Protein AF-A0A7X7G0A4-F1 (afdb_monomer_lite)

Secondary structure (DSSP, 8-state):
-HHHHHHHHHHHHHHHHHHHHHHHHHHHHHHHHHHHHTTS---HHHHHHHHHTT-HHHHHHHHHHHHT-S-HHHHHHHHHHHHHHHH-

Sequence (88 aa):
MIWFYILISVIGLGILGIQVYWVVMMRKAQKIYLKEMKAHAPTMFDVRQMLLDGDKDMAVKLYC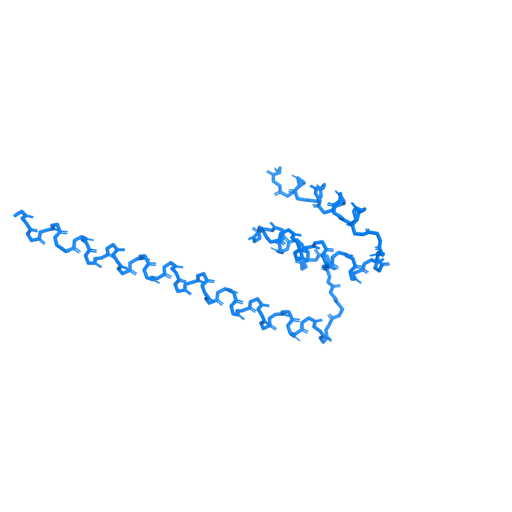EIFNIEDIERARRDVDELEKSLKD

pLDDT: mean 80.31, std 10.45, range [53.97, 92.0]

Radius of gyration: 19.09 Å; chains: 1; bounding box: 40×32×53 Å

Structure (mmCIF, N/CA/C/O backbone):
data_AF-A0A7X7G0A4-F1
#
_entry.id   AF-A0A7X7G0A4-F1
#
loop_
_atom_site.group_PDB
_atom_site.id
_atom_site.type_symbol
_atom_site.label_atom_id
_atom_site.label_alt_id
_atom_site.label_comp_id
_atom_site.label_asym_id
_atom_site.label_entity_id
_atom_site.label_seq_id
_atom_site.pdbx_PDB_ins_code
_atom_site.Cartn_x
_atom_site.Cartn_y
_atom_site.Cartn_z
_atom_site.occupancy
_atom_site.B_iso_or_equiv
_atom_site.auth_seq_id
_atom_site.auth_comp_id
_atom_site.auth_asym_id
_atom_site.auth_atom_id
_atom_site.pdbx_PDB_model_num
ATOM 1 N N . MET A 1 1 ? 24.022 8.861 -39.102 1.00 75.94 1 MET A N 1
ATOM 2 C CA . MET A 1 1 ? 23.093 9.548 -38.174 1.00 75.94 1 MET A CA 1
ATOM 3 C C . MET A 1 1 ? 21.795 8.769 -37.959 1.00 75.94 1 MET A C 1
ATOM 5 O O . MET A 1 1 ? 21.536 8.433 -36.816 1.00 75.94 1 MET A O 1
ATOM 9 N N . ILE A 1 2 ? 21.037 8.383 -38.999 1.00 88.44 2 ILE A N 1
ATOM 10 C CA . ILE A 1 2 ? 19.786 7.590 -38.861 1.00 88.44 2 ILE A CA 1
ATOM 11 C C . ILE A 1 2 ? 19.933 6.308 -38.016 1.00 88.44 2 ILE A C 1
ATOM 13 O O . ILE A 1 2 ? 19.087 6.028 -37.173 1.00 88.44 2 ILE A O 1
ATOM 17 N N . TRP A 1 3 ? 21.037 5.574 -38.171 1.00 85.56 3 TRP A N 1
ATOM 18 C CA . TRP A 1 3 ? 21.282 4.332 -37.428 1.00 85.56 3 TRP A CA 1
ATOM 19 C C . TRP A 1 3 ? 21.368 4.515 -35.905 1.00 85.56 3 TRP A C 1
ATOM 21 O O . TRP A 1 3 ? 20.951 3.629 -35.167 1.00 85.56 3 TRP A O 1
ATOM 31 N N . PHE A 1 4 ? 21.829 5.675 -35.423 1.00 88.81 4 PHE A N 1
ATOM 32 C CA . PHE A 1 4 ? 21.878 5.967 -33.986 1.00 88.81 4 PHE A CA 1
ATOM 33 C C . PHE A 1 4 ? 20.476 6.146 -33.387 1.00 88.81 4 PHE A C 1
ATOM 35 O O . PHE A 1 4 ? 20.219 5.666 -32.286 1.00 88.81 4 PHE A O 1
ATOM 42 N N . TYR A 1 5 ? 19.548 6.767 -34.122 1.00 88.50 5 TYR A N 1
ATOM 43 C CA . TYR A 1 5 ? 18.164 6.943 -33.668 1.00 88.50 5 TYR A CA 1
ATOM 44 C C . TYR A 1 5 ? 17.412 5.614 -33.564 1.00 88.50 5 TYR A C 1
ATOM 46 O O . TYR A 1 5 ? 16.668 5.401 -32.608 1.00 88.50 5 TYR A O 1
ATOM 54 N N . ILE A 1 6 ? 17.652 4.696 -34.505 1.00 88.38 6 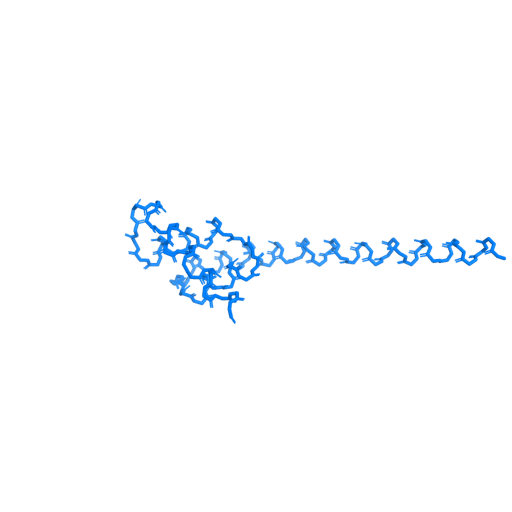ILE A N 1
ATOM 55 C CA . ILE A 1 6 ? 17.072 3.346 -34.471 1.00 88.38 6 ILE A CA 1
ATOM 56 C C . ILE A 1 6 ? 17.566 2.595 -33.226 1.00 88.38 6 ILE A C 1
ATOM 58 O O . ILE A 1 6 ? 16.772 1.993 -32.509 1.00 88.38 6 ILE A O 1
ATOM 62 N N . LEU A 1 7 ? 18.863 2.688 -32.924 1.00 88.44 7 LEU A N 1
ATOM 63 C CA . LEU A 1 7 ? 19.477 2.000 -31.787 1.00 88.44 7 LEU A CA 1
ATOM 64 C C . LEU A 1 7 ? 18.930 2.515 -30.442 1.00 88.44 7 LEU A C 1
ATOM 66 O O . LEU A 1 7 ? 18.562 1.720 -29.578 1.00 88.44 7 LEU A O 1
ATOM 70 N N . ILE A 1 8 ? 18.776 3.835 -30.295 1.00 88.00 8 ILE A N 1
ATOM 71 C CA . ILE A 1 8 ? 18.175 4.452 -29.100 1.00 88.00 8 ILE A CA 1
ATOM 72 C C . ILE A 1 8 ? 16.700 4.055 -28.946 1.00 88.00 8 ILE A C 1
ATOM 74 O O . ILE A 1 8 ? 16.258 3.765 -27.836 1.00 88.00 8 ILE A O 1
ATOM 78 N N . SER A 1 9 ? 15.940 3.996 -30.043 1.00 87.31 9 SER A N 1
ATOM 79 C CA . SER A 1 9 ? 14.524 3.608 -30.011 1.00 87.31 9 SER A CA 1
ATOM 80 C C . SER A 1 9 ? 14.326 2.164 -29.531 1.00 87.31 9 SER A C 1
ATOM 82 O O . SER A 1 9 ? 13.465 1.911 -28.688 1.00 87.31 9 SER A O 1
ATOM 84 N N . VAL A 1 10 ? 15.169 1.232 -29.988 1.00 88.81 10 VAL A N 1
ATOM 85 C CA . VAL A 1 10 ? 15.130 -0.175 -29.550 1.00 88.81 10 VAL A CA 1
ATOM 86 C C . VAL A 1 10 ? 15.482 -0.308 -28.065 1.00 88.81 10 VAL A C 1
ATOM 88 O O . VAL A 1 10 ? 14.797 -1.023 -27.332 1.00 88.81 10 VAL A O 1
ATOM 91 N N . ILE A 1 11 ? 16.499 0.422 -27.591 1.00 88.81 11 ILE A N 1
ATOM 92 C CA . ILE A 1 11 ? 16.875 0.433 -26.168 1.00 88.81 11 ILE A CA 1
ATOM 93 C C . ILE A 1 11 ? 15.750 1.033 -25.310 1.00 88.81 11 ILE A C 1
ATOM 95 O O . ILE A 1 11 ? 15.401 0.468 -24.274 1.00 88.81 11 ILE A O 1
ATOM 99 N N . GLY A 1 12 ? 15.140 2.137 -25.751 1.00 86.38 12 GLY A N 1
ATOM 100 C CA . GLY A 1 12 ? 14.036 2.787 -25.039 1.00 86.38 12 GLY A CA 1
ATOM 101 C C . GLY A 1 12 ? 12.815 1.878 -24.872 1.00 86.38 12 GLY A C 1
ATOM 102 O O . GLY A 1 12 ? 12.246 1.805 -23.783 1.00 86.38 12 GLY A O 1
ATOM 103 N N . LEU A 1 13 ? 12.455 1.120 -25.912 1.00 87.00 13 LEU A N 1
ATOM 104 C CA . LEU A 1 13 ? 11.380 0.124 -25.839 1.00 87.00 13 LEU A CA 1
ATOM 105 C C . LEU A 1 13 ? 11.712 -1.017 -24.865 1.00 87.00 13 LEU A C 1
ATOM 107 O O . LEU A 1 13 ? 10.836 -1.457 -24.120 1.00 87.00 13 LEU A O 1
ATOM 111 N N . GLY A 1 14 ? 12.973 -1.455 -24.818 1.00 85.12 14 GLY A N 1
ATOM 112 C CA . GLY A 1 14 ? 13.437 -2.448 -23.844 1.00 85.12 14 GLY A CA 1
ATOM 113 C C . GLY A 1 14 ? 13.302 -1.965 -22.396 1.00 85.12 14 GLY A C 1
ATOM 114 O O . GLY A 1 14 ? 12.788 -2.692 -21.546 1.00 85.12 14 GLY A O 1
ATOM 115 N N . ILE A 1 15 ? 13.692 -0.716 -22.123 1.00 87.31 15 ILE A N 1
ATOM 116 C CA . ILE A 1 15 ? 13.580 -0.102 -20.790 1.00 87.31 15 ILE A CA 1
ATOM 117 C C . ILE A 1 15 ? 12.109 0.040 -20.372 1.00 87.31 15 ILE A C 1
ATOM 119 O O . ILE A 1 15 ? 11.761 -0.295 -19.239 1.00 87.31 15 ILE A O 1
ATOM 123 N N . LEU A 1 16 ? 11.232 0.472 -21.285 1.00 82.44 16 LEU A N 1
ATOM 124 C CA . LEU A 1 16 ? 9.789 0.548 -21.028 1.00 82.44 16 LEU A CA 1
ATOM 125 C C . LEU A 1 16 ? 9.194 -0.831 -20.719 1.00 82.44 16 LEU A C 1
ATOM 127 O O . LEU A 1 16 ? 8.427 -0.970 -19.767 1.00 82.44 16 LEU A O 1
ATOM 131 N N . GLY A 1 17 ? 9.586 -1.862 -21.472 1.00 82.81 17 GLY A N 1
ATOM 132 C CA . GLY A 1 17 ? 9.165 -3.240 -21.217 1.00 82.81 17 GLY A CA 1
ATOM 133 C C . GLY A 1 17 ? 9.588 -3.737 -19.835 1.00 82.81 17 GLY A C 1
ATOM 134 O O . GLY A 1 17 ? 8.783 -4.342 -19.127 1.00 82.81 17 GLY A O 1
ATOM 135 N N . ILE A 1 18 ? 10.816 -3.423 -19.413 1.00 84.69 18 ILE A N 1
ATOM 136 C CA . ILE A 1 18 ? 11.322 -3.746 -18.073 1.00 84.69 18 ILE A CA 1
ATOM 137 C C . ILE A 1 18 ? 10.506 -3.025 -16.996 1.00 84.69 18 ILE A C 1
ATOM 139 O O . ILE A 1 18 ? 10.098 -3.666 -16.031 1.00 84.69 18 ILE A O 1
ATOM 143 N N . GLN A 1 19 ? 10.202 -1.735 -17.155 1.00 79.69 19 GLN A N 1
ATOM 144 C CA . GLN A 1 19 ? 9.384 -1.020 -16.169 1.00 79.69 19 GLN A CA 1
ATOM 145 C C . GLN A 1 19 ? 7.985 -1.627 -16.021 1.00 79.69 19 GLN A C 1
ATOM 147 O O . GLN A 1 19 ? 7.541 -1.892 -14.904 1.00 79.69 19 GLN A O 1
ATOM 152 N N . VAL A 1 20 ? 7.312 -1.921 -17.138 1.00 80.44 20 VAL A N 1
ATOM 153 C CA . VAL A 1 20 ? 5.991 -2.567 -17.111 1.00 80.44 20 VAL A CA 1
ATOM 154 C C . VAL A 1 20 ? 6.078 -3.960 -16.485 1.00 80.44 20 VAL A C 1
ATOM 156 O O . VAL A 1 20 ? 5.221 -4.326 -15.679 1.00 80.44 20 VAL A O 1
ATOM 159 N N . TYR A 1 21 ? 7.128 -4.723 -16.798 1.00 86.00 21 TYR A N 1
ATOM 160 C CA . TYR A 1 21 ? 7.364 -6.036 -16.204 1.00 86.00 21 TYR A CA 1
ATOM 161 C C . TYR A 1 21 ? 7.504 -5.958 -14.680 1.00 86.00 21 TYR A C 1
ATOM 163 O O . TYR A 1 21 ? 6.831 -6.710 -13.975 1.00 86.00 21 TYR A O 1
ATOM 171 N N . TRP A 1 22 ? 8.305 -5.021 -14.162 1.00 77.31 22 TRP A N 1
ATOM 172 C CA . TRP A 1 22 ? 8.476 -4.819 -12.721 1.00 77.31 22 TRP A CA 1
ATOM 173 C C . TRP A 1 22 ? 7.158 -4.456 -12.029 1.00 77.31 22 TRP A C 1
ATOM 175 O O . TRP A 1 22 ? 6.825 -5.059 -11.012 1.00 77.31 22 TRP A O 1
ATOM 185 N N . VAL A 1 23 ? 6.354 -3.562 -12.612 1.00 77.50 23 VAL A N 1
ATOM 186 C CA . VAL A 1 23 ? 5.038 -3.189 -12.057 1.00 77.50 23 VAL A CA 1
ATOM 187 C C . VAL A 1 23 ? 4.077 -4.382 -12.024 1.00 77.50 23 VAL A C 1
ATOM 189 O O . VAL A 1 23 ? 3.389 -4.611 -11.028 1.00 77.50 23 VAL A O 1
ATOM 192 N N . VAL A 1 24 ? 4.026 -5.185 -13.090 1.00 77.56 24 VAL A N 1
ATOM 193 C CA . VAL A 1 24 ? 3.173 -6.384 -13.136 1.00 77.56 24 VAL A CA 1
ATOM 194 C 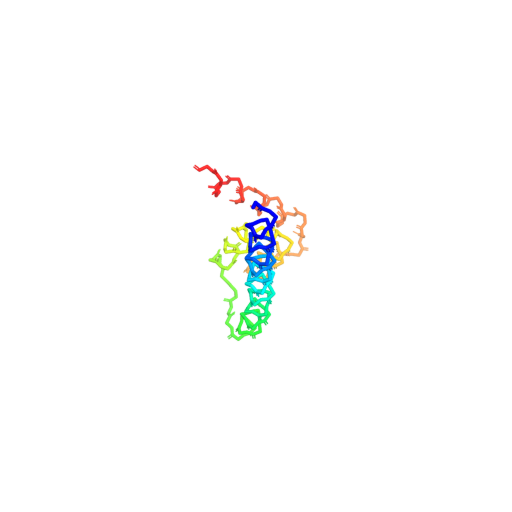C . VAL A 1 24 ? 3.647 -7.443 -12.138 1.00 77.56 24 VAL A C 1
ATOM 196 O O . VAL A 1 24 ? 2.821 -8.115 -11.514 1.00 77.56 24 VAL A O 1
ATOM 199 N N . MET A 1 25 ? 4.960 -7.590 -11.967 1.00 72.94 25 MET A N 1
ATOM 200 C CA . MET A 1 25 ? 5.545 -8.537 -11.022 1.00 72.94 25 MET A CA 1
ATOM 201 C C . MET A 1 25 ? 5.272 -8.113 -9.571 1.00 72.94 25 MET A C 1
ATOM 203 O O . MET A 1 25 ? 4.819 -8.944 -8.788 1.00 72.94 25 MET A O 1
ATOM 207 N N . MET A 1 26 ? 5.376 -6.817 -9.250 1.00 71.56 26 MET A N 1
ATOM 208 C CA . MET A 1 26 ? 4.987 -6.258 -7.944 1.00 71.56 26 MET A CA 1
ATOM 209 C C . MET A 1 26 ? 3.507 -6.508 -7.627 1.00 71.56 26 MET A C 1
ATOM 211 O O . MET A 1 26 ? 3.180 -6.980 -6.542 1.00 71.56 26 MET A O 1
ATOM 215 N N . ARG A 1 27 ? 2.599 -6.332 -8.599 1.00 68.12 27 ARG A N 1
ATOM 216 C CA . ARG A 1 27 ? 1.170 -6.662 -8.410 1.00 68.12 27 ARG A CA 1
ATOM 217 C C . ARG A 1 27 ? 0.921 -8.153 -8.166 1.00 68.12 27 ARG A C 1
ATOM 219 O O . ARG A 1 27 ? -0.004 -8.523 -7.441 1.00 68.12 27 ARG A O 1
ATOM 226 N N . LYS A 1 28 ? 1.710 -9.037 -8.788 1.00 68.12 28 LYS A N 1
ATOM 227 C CA . LYS A 1 28 ? 1.631 -10.485 -8.528 1.00 68.12 28 LYS A CA 1
ATOM 228 C C . LYS A 1 28 ? 2.172 -10.832 -7.143 1.00 68.12 28 LYS A C 1
ATOM 230 O O . LYS A 1 28 ? 1.536 -11.627 -6.457 1.00 68.12 28 LYS A O 1
ATOM 235 N N . ALA A 1 29 ? 3.277 -10.216 -6.726 1.00 62.75 29 ALA A N 1
ATOM 236 C CA . ALA A 1 29 ? 3.829 -10.371 -5.385 1.00 62.75 29 ALA A CA 1
ATOM 237 C C . ALA A 1 29 ? 2.838 -9.887 -4.317 1.00 62.75 29 ALA A C 1
ATOM 239 O O . ALA A 1 29 ? 2.588 -10.619 -3.369 1.00 62.75 29 ALA A O 1
ATOM 240 N N . GLN A 1 30 ? 2.165 -8.751 -4.532 1.00 64.25 30 GLN A N 1
ATOM 241 C CA . GLN A 1 30 ? 1.082 -8.263 -3.668 1.00 64.25 30 GLN A CA 1
ATOM 242 C C . GLN A 1 30 ? -0.058 -9.276 -3.525 1.00 64.25 30 GLN A C 1
ATOM 244 O O . GLN A 1 30 ? -0.519 -9.531 -2.419 1.00 64.25 30 GLN A O 1
ATOM 249 N N . LYS A 1 31 ? -0.512 -9.897 -4.624 1.00 60.28 31 LYS A N 1
ATOM 250 C CA . LYS A 1 31 ? -1.564 -10.930 -4.554 1.00 60.28 31 LYS A CA 1
ATOM 251 C C . LYS A 1 31 ? -1.133 -12.171 -3.778 1.00 60.28 31 LYS A C 1
ATOM 253 O O . LYS A 1 31 ? -1.990 -12.835 -3.204 1.00 60.28 31 LYS A O 1
ATOM 258 N N . ILE A 1 32 ? 0.155 -12.504 -3.796 1.00 61.84 32 ILE A N 1
ATOM 259 C CA . ILE A 1 32 ? 0.713 -13.613 -3.017 1.00 61.84 32 ILE A CA 1
ATOM 260 C C . ILE A 1 32 ? 0.818 -13.203 -1.544 1.00 61.84 32 ILE A C 1
ATOM 262 O O . ILE A 1 32 ? 0.309 -13.930 -0.697 1.00 61.84 32 ILE A O 1
ATOM 266 N N . TYR A 1 33 ? 1.330 -12.003 -1.260 1.00 57.00 33 TYR A N 1
ATOM 267 C CA . TYR A 1 33 ? 1.401 -11.424 0.084 1.00 57.00 33 TYR A CA 1
ATOM 268 C C . TYR A 1 33 ? 0.027 -11.341 0.748 1.00 57.00 33 TYR A C 1
ATOM 270 O O . TYR A 1 33 ? -0.136 -11.800 1.866 1.00 57.00 33 TYR A O 1
ATOM 278 N N . LEU A 1 34 ? -1.002 -10.862 0.044 1.00 58.50 34 LEU A N 1
ATOM 279 C CA . LEU A 1 34 ? -2.370 -10.797 0.573 1.00 58.50 34 LEU A CA 1
ATOM 280 C C . LEU A 1 34 ? -2.950 -12.195 0.863 1.00 58.50 34 LEU A C 1
ATOM 282 O O . LEU A 1 34 ? -3.805 -12.371 1.730 1.00 58.50 34 LEU A O 1
ATOM 286 N N . LYS A 1 35 ? -2.498 -13.211 0.118 1.00 58.50 35 LYS A N 1
ATOM 287 C CA . LYS A 1 35 ? -2.915 -14.604 0.303 1.00 58.50 35 LYS A CA 1
ATOM 288 C C . LYS A 1 35 ? -2.201 -15.252 1.492 1.00 58.50 35 LYS A C 1
ATOM 290 O O . LYS A 1 35 ? -2.825 -16.052 2.182 1.00 58.50 35 LYS A O 1
ATOM 295 N N . GLU A 1 36 ? -0.948 -14.879 1.748 1.00 57.81 36 GLU A N 1
ATOM 296 C CA . GLU A 1 36 ? -0.209 -15.231 2.968 1.00 57.81 36 GLU A CA 1
ATOM 297 C C . GLU A 1 36 ? -0.687 -14.443 4.194 1.00 57.81 36 GLU A C 1
ATOM 299 O O . GLU A 1 36 ? -0.784 -15.020 5.271 1.00 57.81 36 GLU A O 1
ATOM 304 N N . MET A 1 37 ? -1.108 -13.183 4.047 1.00 54.22 37 MET A N 1
ATOM 305 C CA . MET A 1 37 ? -1.729 -12.401 5.127 1.00 54.22 37 MET A CA 1
ATOM 306 C C . MET A 1 37 ? -3.056 -12.998 5.596 1.00 54.22 37 MET A C 1
ATOM 308 O O . MET A 1 37 ? -3.445 -12.813 6.733 1.00 54.22 37 MET A O 1
ATOM 312 N N . LYS A 1 38 ? -3.753 -13.814 4.801 1.00 53.97 38 LYS A N 1
ATOM 313 C CA . LYS A 1 38 ? -4.877 -14.593 5.352 1.00 53.97 38 LYS A CA 1
ATOM 314 C C . LYS A 1 38 ? -4.448 -15.654 6.373 1.00 53.97 38 LYS A C 1
ATOM 316 O O . LYS A 1 38 ? -5.301 -16.160 7.098 1.00 53.97 38 LYS A O 1
ATOM 321 N N . ALA A 1 39 ? -3.165 -16.008 6.422 1.00 56.09 39 ALA A N 1
ATOM 322 C CA . ALA A 1 39 ? -2.607 -16.948 7.388 1.00 56.09 39 ALA A CA 1
ATOM 323 C C . ALA A 1 39 ? -2.024 -16.262 8.642 1.00 56.09 39 ALA A C 1
ATOM 325 O O . ALA A 1 39 ? -1.793 -16.947 9.641 1.00 56.09 39 ALA A O 1
ATOM 326 N N . HIS A 1 40 ? -1.811 -14.939 8.632 1.00 59.59 40 HIS A N 1
ATOM 327 C CA . HIS A 1 40 ? -1.272 -14.162 9.758 1.00 59.59 40 HIS A CA 1
ATOM 328 C C . HIS A 1 40 ? -2.083 -12.889 9.989 1.00 59.59 40 HIS A C 1
ATOM 330 O O . HIS A 1 40 ? -2.399 -12.189 9.044 1.00 59.59 40 HIS A O 1
ATOM 336 N N . ALA A 1 41 ? -2.412 -12.572 11.244 1.00 69.12 41 ALA A N 1
ATOM 337 C CA . ALA A 1 41 ? -3.174 -11.363 11.554 1.00 69.12 41 ALA A CA 1
ATOM 338 C C . ALA A 1 41 ? -2.496 -10.125 10.921 1.00 69.12 41 ALA A C 1
ATOM 340 O O . ALA A 1 41 ? -1.296 -9.938 11.150 1.00 69.12 41 ALA A O 1
ATOM 341 N N . PRO A 1 42 ? -3.219 -9.320 10.117 1.00 72.12 42 PRO A N 1
ATOM 342 C CA . PRO A 1 42 ? -2.652 -8.145 9.467 1.00 72.12 42 PRO A CA 1
ATOM 343 C C . PRO A 1 42 ? -2.085 -7.182 10.514 1.00 72.12 42 PRO A C 1
ATOM 345 O O . PRO A 1 42 ? -2.557 -7.129 11.652 1.00 72.12 42 PRO A O 1
ATOM 348 N N . THR A 1 43 ? -1.048 -6.432 10.148 1.00 82.75 43 THR A N 1
ATOM 349 C CA . THR A 1 43 ? -0.339 -5.537 11.068 1.00 82.75 43 THR A CA 1
ATOM 350 C C . THR A 1 43 ? -0.281 -4.104 10.549 1.00 82.75 43 THR A C 1
ATOM 352 O O . THR A 1 43 ? -0.421 -3.828 9.359 1.00 82.75 43 THR A O 1
ATOM 355 N N . MET A 1 44 ? -0.008 -3.153 11.445 1.00 82.62 44 MET A N 1
ATOM 356 C CA . MET A 1 44 ? 0.193 -1.746 11.069 1.00 82.62 44 MET A CA 1
ATOM 357 C C . MET A 1 44 ? 1.375 -1.533 10.110 1.00 82.62 44 MET A C 1
ATOM 359 O O . MET A 1 44 ? 1.417 -0.526 9.402 1.00 82.62 44 MET A O 1
ATOM 363 N N . PHE A 1 45 ? 2.327 -2.471 10.063 1.00 81.75 45 PHE A N 1
ATOM 364 C CA . PHE A 1 45 ? 3.417 -2.435 9.091 1.00 81.75 45 PHE A CA 1
ATOM 365 C C . PHE A 1 45 ? 2.893 -2.614 7.661 1.00 81.75 45 PHE A C 1
ATOM 367 O O . PHE A 1 45 ? 3.308 -1.893 6.756 1.00 81.75 45 PHE A O 1
ATOM 374 N N . ASP A 1 46 ? 1.907 -3.491 7.488 1.00 80.00 46 ASP A N 1
ATOM 375 C CA . ASP A 1 46 ? 1.279 -3.780 6.200 1.00 80.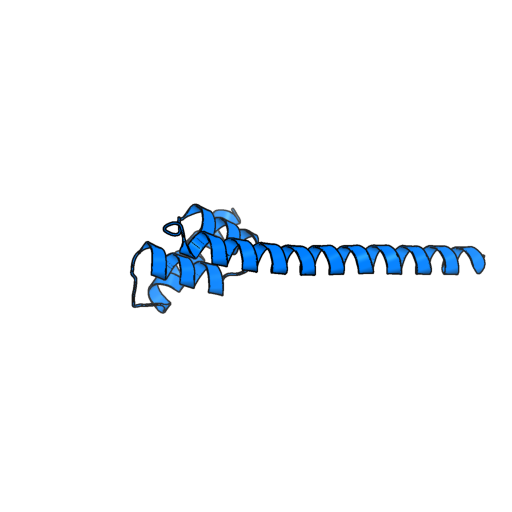00 46 ASP A CA 1
ATOM 376 C C . ASP A 1 46 ? 0.480 -2.577 5.690 1.00 80.00 46 ASP A C 1
ATOM 378 O O . ASP A 1 46 ? 0.579 -2.205 4.522 1.00 80.00 46 ASP A O 1
ATOM 382 N N . VAL A 1 47 ? -0.242 -1.895 6.588 1.00 84.25 47 VAL A N 1
ATOM 383 C CA . VAL A 1 47 ? -0.942 -0.634 6.277 1.00 84.25 47 VAL A CA 1
ATOM 384 C C . VAL A 1 47 ? 0.048 0.424 5.790 1.00 84.25 47 VAL A C 1
ATOM 386 O O . VAL A 1 47 ? -0.193 1.087 4.780 1.00 84.25 47 VAL A O 1
ATOM 389 N N . ARG A 1 48 ? 1.190 0.564 6.476 1.00 82.44 48 ARG A N 1
ATOM 390 C CA . ARG A 1 48 ? 2.239 1.518 6.098 1.00 82.44 48 ARG A CA 1
ATOM 391 C C . ARG A 1 48 ? 2.842 1.189 4.735 1.00 82.44 48 ARG A C 1
ATOM 393 O O . ARG A 1 48 ? 3.071 2.102 3.947 1.00 82.44 48 ARG A O 1
ATOM 4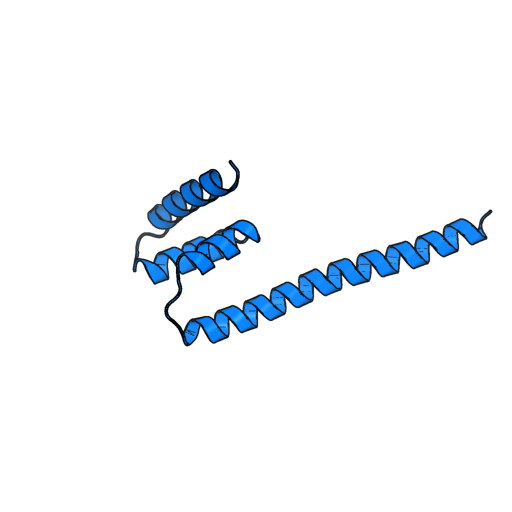00 N N . GLN A 1 49 ? 3.090 -0.088 4.454 1.00 80.88 49 GLN A N 1
ATOM 401 C CA . GLN A 1 49 ? 3.616 -0.517 3.162 1.00 80.88 49 GLN A CA 1
ATOM 402 C C . GLN A 1 49 ? 2.630 -0.200 2.028 1.00 80.88 49 GLN A C 1
ATOM 404 O O . GLN A 1 49 ? 3.032 0.395 1.033 1.00 80.88 49 GLN A O 1
ATOM 409 N N . MET A 1 50 ? 1.336 -0.483 2.212 1.00 83.25 50 MET A N 1
ATOM 410 C CA . MET A 1 50 ? 0.306 -0.154 1.214 1.00 83.25 50 MET A CA 1
ATOM 411 C C . MET A 1 50 ? 0.195 1.355 0.959 1.00 83.25 50 MET A C 1
ATOM 413 O O . MET A 1 50 ? 0.030 1.774 -0.185 1.00 83.25 50 MET A O 1
ATOM 417 N N . LEU A 1 51 ? 0.342 2.182 2.001 1.00 85.75 51 LEU A N 1
ATOM 418 C CA . LEU A 1 51 ? 0.385 3.640 1.855 1.00 85.75 51 LEU A CA 1
ATOM 419 C C . LEU A 1 51 ? 1.611 4.127 1.075 1.00 85.75 51 LEU A C 1
ATOM 421 O O . LEU A 1 51 ? 1.478 5.021 0.241 1.00 85.75 51 LEU A O 1
ATOM 425 N N . LEU A 1 52 ? 2.787 3.539 1.314 1.00 81.19 52 LEU A N 1
ATOM 426 C CA . LEU A 1 52 ? 4.010 3.854 0.563 1.00 81.19 52 LEU A CA 1
ATOM 427 C C . LEU A 1 52 ? 3.909 3.432 -0.908 1.00 81.19 52 LEU A C 1
ATOM 429 O O . LEU A 1 52 ? 4.400 4.142 -1.784 1.00 81.19 52 LEU A O 1
ATOM 433 N N . ASP A 1 53 ? 3.218 2.325 -1.179 1.00 81.75 53 ASP A N 1
ATOM 434 C CA . ASP A 1 53 ? 2.935 1.840 -2.532 1.00 81.75 53 ASP A CA 1
ATOM 435 C C . ASP A 1 53 ? 1.838 2.664 -3.246 1.00 81.75 53 ASP A C 1
ATOM 437 O O . ASP A 1 53 ? 1.589 2.476 -4.440 1.00 81.75 53 ASP A O 1
ATOM 441 N N . GLY A 1 54 ? 1.193 3.600 -2.537 1.00 82.88 54 GLY A N 1
ATOM 442 C CA . GLY A 1 54 ? 0.124 4.459 -3.052 1.00 82.88 54 GLY A CA 1
ATOM 443 C C . GLY A 1 54 ? -1.251 3.784 -3.127 1.00 82.88 54 GLY A C 1
ATOM 444 O O . GLY A 1 54 ? -2.179 4.362 -3.696 1.00 82.88 54 GLY A O 1
ATOM 445 N N . ASP A 1 55 ? -1.408 2.585 -2.559 1.00 83.81 55 ASP A N 1
ATOM 446 C CA . ASP A 1 55 ? -2.660 1.822 -2.561 1.00 83.81 55 ASP A CA 1
ATOM 447 C C . ASP A 1 55 ? -3.477 2.092 -1.289 1.00 83.81 55 ASP A C 1
ATOM 449 O O . ASP A 1 55 ? -3.557 1.303 -0.341 1.00 83.81 55 ASP A O 1
ATOM 453 N N . LYS A 1 56 ? -4.076 3.282 -1.266 1.00 85.50 56 LYS A N 1
ATOM 454 C CA . LYS A 1 56 ? -4.806 3.807 -0.112 1.00 85.50 56 LYS A CA 1
ATOM 455 C C . LYS A 1 56 ? -6.062 3.009 0.228 1.00 85.50 56 LYS A C 1
ATOM 457 O O . LYS A 1 56 ? -6.335 2.778 1.401 1.00 85.50 56 LYS A O 1
ATOM 462 N N . ASP A 1 57 ? -6.809 2.548 -0.771 1.00 85.81 57 ASP A N 1
ATOM 463 C CA . ASP A 1 57 ? -8.035 1.775 -0.539 1.00 85.81 57 ASP A CA 1
ATOM 464 C C . ASP A 1 57 ? -7.731 0.423 0.124 1.00 85.81 57 ASP A C 1
ATOM 466 O O . ASP A 1 57 ? -8.492 -0.048 0.974 1.00 85.81 57 ASP A O 1
ATOM 470 N N . MET A 1 58 ? -6.595 -0.191 -0.225 1.00 83.31 58 MET A N 1
ATOM 471 C CA . MET A 1 58 ? -6.126 -1.409 0.433 1.00 83.31 58 MET A CA 1
ATOM 472 C C . MET A 1 58 ? -5.656 -1.134 1.864 1.00 83.31 58 MET A C 1
ATOM 474 O O . MET A 1 58 ? -5.978 -1.902 2.771 1.00 83.31 58 MET A O 1
ATOM 478 N N . ALA A 1 59 ? -4.950 -0.020 2.085 1.00 87.06 59 ALA A N 1
ATOM 479 C CA . ALA A 1 59 ? -4.526 0.400 3.417 1.00 87.06 59 ALA A CA 1
ATOM 480 C C . ALA A 1 59 ? -5.723 0.607 4.363 1.00 87.06 59 ALA A C 1
ATOM 482 O O . ALA A 1 59 ? -5.687 0.134 5.497 1.00 87.06 59 ALA A O 1
ATOM 483 N N . VAL A 1 60 ? -6.813 1.228 3.888 1.00 88.88 60 VAL A N 1
ATOM 484 C CA . VAL A 1 60 ? -8.056 1.397 4.666 1.00 88.88 60 VAL A CA 1
ATOM 485 C C . VAL A 1 60 ? -8.694 0.056 5.013 1.00 88.88 60 VAL A C 1
ATOM 487 O O . VAL A 1 60 ? -9.086 -0.150 6.158 1.00 88.88 60 VAL A O 1
ATOM 490 N N . LYS A 1 61 ? -8.763 -0.885 4.063 1.00 86.00 61 LYS A N 1
ATOM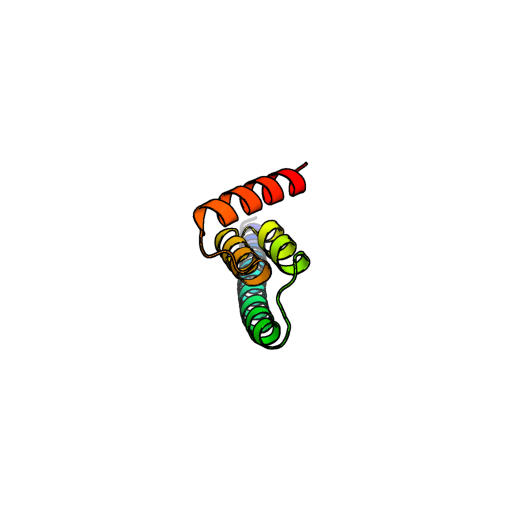 491 C CA . LYS A 1 61 ? -9.306 -2.227 4.333 1.00 86.00 61 LYS A CA 1
ATOM 492 C C . LYS A 1 61 ? -8.500 -2.980 5.386 1.00 86.00 61 LYS A C 1
ATOM 494 O O . LYS A 1 61 ? -9.093 -3.532 6.306 1.00 86.00 61 LYS A O 1
ATOM 499 N N . LEU A 1 62 ? -7.172 -2.960 5.277 1.00 86.25 62 LEU A N 1
ATOM 500 C CA . LEU A 1 62 ? -6.289 -3.564 6.275 1.00 86.25 62 LEU A CA 1
ATOM 501 C C . LEU A 1 62 ? -6.453 -2.889 7.636 1.00 86.25 62 LEU A C 1
ATOM 503 O O . LEU A 1 62 ? -6.552 -3.575 8.644 1.00 86.25 62 LEU A O 1
ATOM 507 N N . TYR A 1 63 ? -6.548 -1.561 7.677 1.00 87.62 63 TYR A N 1
ATOM 508 C CA . TYR A 1 63 ? -6.770 -0.824 8.919 1.00 87.62 63 TYR A CA 1
ATOM 509 C C . TYR A 1 63 ? -8.107 -1.198 9.581 1.00 87.62 63 TYR A C 1
ATOM 511 O O . TYR A 1 63 ? -8.153 -1.458 10.783 1.00 87.62 63 TYR A O 1
ATOM 519 N N . CYS A 1 64 ? -9.181 -1.313 8.794 1.00 88.62 64 CYS A N 1
ATOM 520 C CA . CYS A 1 64 ? -10.468 -1.829 9.260 1.00 88.62 64 CYS A CA 1
ATOM 521 C C . CYS A 1 64 ? -10.358 -3.254 9.814 1.00 88.62 64 CYS A C 1
ATOM 523 O O . CYS A 1 64 ? -10.923 -3.520 10.870 1.00 88.62 64 CYS A O 1
ATOM 525 N N . GLU A 1 65 ? -9.631 -4.154 9.145 1.00 85.06 65 GLU A N 1
ATOM 526 C CA . GLU A 1 65 ? -9.431 -5.534 9.614 1.00 85.06 65 GLU A CA 1
ATOM 527 C C . GLU A 1 65 ? -8.596 -5.603 10.903 1.00 85.06 65 GLU A C 1
ATOM 529 O O . GLU A 1 65 ? -8.917 -6.383 11.796 1.00 85.06 65 GLU A O 1
ATOM 534 N N . ILE A 1 66 ? -7.563 -4.765 11.038 1.00 86.50 66 ILE A N 1
ATOM 535 C CA . ILE A 1 66 ? -6.674 -4.730 12.212 1.00 86.50 66 ILE A CA 1
ATOM 536 C C . ILE A 1 66 ? -7.411 -4.240 13.457 1.00 86.50 66 ILE A C 1
ATOM 538 O O . ILE A 1 66 ? -7.286 -4.829 14.531 1.00 86.50 66 ILE A O 1
ATOM 542 N N . PHE A 1 67 ? -8.168 -3.150 13.323 1.00 85.50 67 PHE A N 1
ATOM 543 C CA . PHE A 1 67 ? -8.859 -2.509 14.446 1.00 85.50 67 PHE A CA 1
ATOM 544 C C . PHE A 1 67 ? -10.325 -2.928 14.576 1.00 85.50 67 PHE A C 1
ATOM 546 O O . PHE A 1 67 ? -11.021 -2.436 15.464 1.00 85.50 67 PHE A O 1
ATOM 553 N N . ASN A 1 68 ? -10.787 -3.836 13.712 1.00 85.19 68 ASN A N 1
ATOM 554 C CA . ASN A 1 68 ? -12.167 -4.304 13.629 1.00 85.19 68 ASN A CA 1
ATOM 555 C C . ASN A 1 68 ? -13.179 -3.138 13.579 1.00 85.19 68 ASN A C 1
ATOM 557 O O . ASN A 1 68 ? -14.152 -3.090 14.332 1.00 85.19 68 ASN A O 1
ATOM 561 N N . ILE A 1 69 ? -12.892 -2.149 12.725 1.00 86.56 69 ILE A N 1
ATOM 562 C CA . ILE A 1 69 ? -13.697 -0.932 12.564 1.00 86.56 69 ILE A CA 1
ATOM 563 C C . ILE A 1 69 ? -14.732 -1.164 11.461 1.00 86.56 69 ILE A C 1
ATOM 565 O O . ILE A 1 69 ? -14.375 -1.315 10.294 1.00 86.56 69 ILE A O 1
ATOM 569 N N . GLU A 1 70 ? -16.015 -1.121 11.818 1.00 84.12 70 GLU A N 1
ATOM 570 C CA . GLU A 1 70 ? -17.126 -1.207 10.857 1.00 84.12 70 GLU A CA 1
ATOM 571 C C . GLU A 1 70 ? -17.351 0.113 10.089 1.00 84.12 70 GLU A C 1
ATOM 573 O O . GLU A 1 70 ? -17.853 0.111 8.965 1.00 84.12 70 GLU A O 1
ATOM 578 N N . ASP A 1 71 ? -16.945 1.247 10.672 1.00 89.25 71 ASP A N 1
ATOM 579 C CA . ASP A 1 71 ? -17.020 2.573 10.048 1.00 89.25 71 ASP A CA 1
ATOM 580 C C . ASP A 1 71 ? -15.805 2.846 9.141 1.00 89.25 71 ASP A C 1
ATOM 582 O O . ASP A 1 71 ? -14.755 3.333 9.573 1.00 89.25 71 ASP A O 1
ATOM 586 N N . ILE A 1 72 ? -15.975 2.553 7.852 1.00 86.50 72 ILE A N 1
ATOM 587 C CA . ILE A 1 72 ? -14.949 2.746 6.819 1.00 86.50 72 ILE A CA 1
ATOM 588 C C . ILE A 1 72 ? -14.542 4.220 6.682 1.00 86.50 72 ILE A C 1
ATOM 590 O O . ILE A 1 72 ? -13.374 4.509 6.433 1.00 86.50 72 ILE A O 1
ATOM 594 N N . GLU A 1 73 ? -15.464 5.169 6.863 1.00 88.19 73 GLU A N 1
ATOM 595 C CA . GLU A 1 73 ? -15.155 6.598 6.720 1.00 88.19 73 GLU A CA 1
ATOM 596 C C . GLU A 1 73 ? -14.268 7.095 7.862 1.00 88.19 73 GLU A C 1
ATOM 598 O O . GLU A 1 73 ? -13.406 7.955 7.662 1.00 88.19 73 GLU A O 1
ATOM 603 N N . ARG A 1 74 ? -14.435 6.532 9.063 1.00 88.75 74 ARG A N 1
ATOM 604 C CA . ARG A 1 74 ? -13.510 6.772 10.173 1.00 88.75 74 ARG A CA 1
ATOM 605 C C . ARG A 1 74 ? -12.126 6.203 9.878 1.00 88.75 74 ARG A C 1
ATOM 607 O O . ARG A 1 74 ? -11.156 6.949 9.951 1.00 88.75 74 ARG A O 1
ATOM 614 N N . ALA A 1 75 ? -12.050 4.937 9.474 1.00 88.56 75 ALA A N 1
ATOM 615 C CA . ALA A 1 75 ? -10.782 4.303 9.116 1.00 88.56 75 ALA A CA 1
ATOM 616 C C . ALA A 1 75 ? -10.061 5.053 7.984 1.00 88.56 75 ALA A C 1
ATOM 618 O O . ALA A 1 75 ? -8.844 5.207 8.011 1.00 88.56 75 ALA A O 1
ATOM 619 N N . ARG A 1 76 ? -10.811 5.582 7.013 1.00 91.25 76 ARG A N 1
ATOM 620 C CA . ARG A 1 76 ? -10.265 6.391 5.924 1.00 91.25 76 ARG A CA 1
ATOM 621 C C . ARG A 1 76 ? -9.608 7.672 6.426 1.00 91.25 76 ARG A C 1
ATOM 623 O O . ARG A 1 76 ? -8.497 7.962 6.006 1.00 91.25 76 ARG A O 1
ATOM 630 N N . ARG A 1 77 ? -10.248 8.407 7.342 1.00 92.00 77 ARG A N 1
ATOM 631 C CA . ARG A 1 77 ? -9.651 9.613 7.947 1.00 92.00 77 ARG A CA 1
ATOM 632 C C . ARG A 1 77 ? -8.369 9.297 8.715 1.00 92.00 77 ARG A C 1
ATOM 634 O O . ARG A 1 77 ? -7.384 10.009 8.551 1.00 92.00 77 ARG A O 1
ATOM 641 N N . ASP A 1 78 ? -8.370 8.216 9.487 1.00 89.50 78 ASP A N 1
ATOM 642 C CA . ASP A 1 78 ? -7.206 7.811 10.280 1.00 89.50 78 ASP A CA 1
ATOM 643 C C . ASP A 1 78 ? -6.032 7.409 9.363 1.00 89.50 78 ASP A C 1
ATOM 645 O O . ASP A 1 78 ? -4.882 7.789 9.587 1.00 89.50 78 ASP A O 1
ATOM 649 N N . VAL A 1 79 ? -6.324 6.705 8.265 1.00 90.12 79 VAL A N 1
ATOM 650 C CA . VAL A 1 79 ? -5.339 6.348 7.233 1.00 90.12 79 VAL A CA 1
ATOM 651 C C . VAL A 1 79 ? -4.856 7.572 6.442 1.00 90.12 79 VAL A C 1
ATOM 653 O O . VAL A 1 79 ? -3.677 7.638 6.103 1.00 90.12 79 VAL A O 1
ATOM 656 N N . ASP A 1 80 ? -5.713 8.563 6.181 1.00 91.25 80 ASP A N 1
ATOM 657 C CA . ASP A 1 80 ? -5.340 9.857 5.586 1.00 91.25 80 ASP A CA 1
ATOM 658 C C . ASP A 1 80 ? -4.342 10.632 6.457 1.00 91.25 80 ASP A C 1
ATOM 660 O O . ASP A 1 80 ? -3.383 11.216 5.946 1.00 91.25 80 ASP A O 1
ATOM 664 N N . GLU A 1 81 ? -4.564 10.664 7.771 1.00 89.75 81 GLU A N 1
ATOM 665 C CA . GLU A 1 81 ? -3.629 11.276 8.718 1.00 89.75 81 GLU A CA 1
ATOM 666 C C . GLU A 1 81 ? -2.303 10.512 8.754 1.00 89.75 81 GLU A C 1
ATOM 668 O O . GLU A 1 81 ? -1.231 11.126 8.714 1.00 89.75 81 GLU A O 1
ATOM 673 N N . LEU A 1 82 ? -2.367 9.178 8.730 1.00 87.75 82 LEU A N 1
ATOM 674 C CA . LEU A 1 82 ? -1.184 8.326 8.660 1.00 87.75 82 LEU A CA 1
ATOM 675 C C . LEU A 1 82 ? -0.374 8.594 7.380 1.00 87.75 82 LEU A C 1
ATOM 677 O O . LEU A 1 82 ? 0.842 8.758 7.443 1.00 87.75 82 LEU A O 1
ATOM 681 N N . GLU A 1 83 ? -1.040 8.707 6.229 1.00 88.31 83 GLU A N 1
ATOM 682 C CA . GLU A 1 83 ? -0.419 9.028 4.940 1.00 88.31 83 GLU A CA 1
ATOM 683 C C . GLU A 1 83 ? 0.303 10.382 4.967 1.00 88.31 83 GLU A C 1
ATOM 685 O O . GLU A 1 83 ? 1.414 10.498 4.448 1.00 88.31 83 GLU A O 1
ATOM 690 N N . LYS A 1 84 ? -0.296 11.405 5.591 1.00 87.44 84 LYS A N 1
ATOM 691 C CA . LYS A 1 84 ? 0.342 12.722 5.744 1.00 87.44 84 LYS A CA 1
ATOM 692 C C . LYS A 1 84 ? 1.608 12.631 6.588 1.00 87.44 84 LYS A C 1
ATOM 694 O O . LYS A 1 84 ? 2.634 13.154 6.173 1.00 87.44 84 LYS A O 1
ATOM 699 N N . SER A 1 85 ? 1.559 11.902 7.704 1.00 84.56 85 SER A N 1
ATOM 700 C CA . SER A 1 85 ? 2.720 11.710 8.588 1.00 84.56 85 SER A CA 1
ATOM 701 C C . SER A 1 85 ? 3.886 10.951 7.941 1.00 84.56 85 SER A C 1
ATOM 703 O O . SER A 1 85 ? 5.005 11.016 8.431 1.00 84.56 85 SER A O 1
ATOM 705 N N . LEU A 1 86 ? 3.633 10.212 6.855 1.00 81.38 86 LEU A N 1
ATOM 706 C CA . LEU A 1 86 ? 4.652 9.477 6.100 1.00 81.38 86 LEU A CA 1
ATOM 707 C C . LEU A 1 86 ? 5.330 10.310 5.010 1.00 81.38 86 LEU A C 1
ATOM 709 O O . LEU A 1 86 ? 6.345 9.872 4.469 1.00 81.38 86 LEU A O 1
ATOM 713 N N . LYS A 1 87 ? 4.727 11.441 4.636 1.00 73.38 87 LYS A N 1
ATOM 714 C CA . LYS A 1 87 ? 5.212 12.342 3.584 1.00 73.38 87 LYS A CA 1
ATOM 715 C C . LYS A 1 87 ? 6.018 13.525 4.134 1.00 73.38 87 LYS A C 1
ATOM 717 O O . LYS A 1 87 ? 6.699 14.165 3.333 1.00 73.38 87 LYS A O 1
ATOM 722 N N . ASP A 1 88 ? 5.931 13.786 5.439 1.00 56.44 88 ASP A N 1
ATOM 723 C CA . ASP A 1 88 ? 6.834 14.668 6.201 1.00 56.44 88 ASP A CA 1
ATOM 724 C C . ASP A 1 88 ? 8.120 13.928 6.610 1.00 56.44 88 ASP A C 1
ATOM 726 O O . ASP A 1 88 ? 9.200 14.562 6.574 1.00 56.44 88 ASP A O 1
#

Foldseek 3Di:
DVVVVVVVVVVVVVVVVVVVVVVVVVVVVVVVVVVVCVVPQQDPVVLVVCLVVVNLVVSLVSQCSNVVDPPSVVSSVVSVVVSVVVVD